Protein AF-A0AA46WRE8-F1 (afdb_monomer)

Secondary structure (DSSP, 8-state):
-PPPHHHHHHHHTTT--GGGHHHHHHHHHHHHHHHHTTPPPPHHHHHHHHHHHHHHHHH-HHHHHHH-S---

Foldseek 3Di:
DADFLLVLLVVLLVVDDDPCNVLSVVLNVQSVVCVVVVHDRDPSSLVSSQVSLVSCVPPPVVVNVVNPGHPD

Radius of gyration: 11.25 Å; Cα contacts (8 Å, |Δi|>4): 68; chains: 1; bounding box: 25×24×26 Å

Nearest PDB structures (foldseek):
  4r39-assembly4_D  TM=7.257E-01  e=2.922E+00  Erythrobacter litoralis HTCC2594
  5dz3-assembly1_B  TM=4.142E-01  e=8.257E+00  Homo sapiens
  1gwr-assembly2_B  TM=3.596E-01  e=9.331E+00  Homo sapiens

Sequence (72 aa):
MTIPASSYLFQARTFVSGSRKWRFEAALATARVCERFERPYPKSVRTWAHTAYDMLRMDAPEVAAEFGPPSF

Mean predicted aligned error: 2.57 Å

Organism: Rhodococcus rhodochrous (NCBI:txid1829)

Solvent-accessible surface area (backbone atoms only — not comparable to full-atom values): 4136 Å² total; per-residue (Å²): 135,86,78,57,54,33,55,36,32,58,71,30,48,84,78,52,60,75,93,54,33,65,60,51,53,51,30,34,54,49,30,49,52,22,6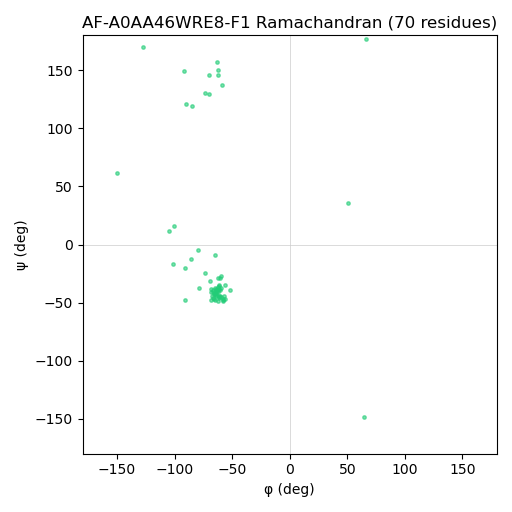3,77,67,75,44,82,76,53,70,67,33,45,54,47,25,50,53,19,41,59,47,22,53,72,79,38,44,70,60,30,65,74,65,53,78,79,92,118

Structure (mmCIF, N/CA/C/O backbone):
data_AF-A0AA46WRE8-F1
#
_entry.id   AF-A0AA46WRE8-F1
#
loop_
_atom_site.group_PDB
_atom_site.id
_atom_site.type_symbol
_atom_site.label_atom_id
_atom_site.label_alt_id
_atom_site.label_comp_id
_atom_site.label_asym_id
_atom_site.label_entity_id
_atom_site.label_seq_id
_atom_site.pdbx_PDB_ins_code
_atom_site.Cartn_x
_atom_site.Cartn_y
_atom_site.Cartn_z
_atom_site.occupancy
_atom_site.B_iso_or_equiv
_atom_site.auth_seq_id
_atom_site.auth_comp_id
_atom_site.auth_asym_id
_atom_site.auth_atom_id
_atom_site.pdbx_PDB_model_num
ATOM 1 N N . MET A 1 1 ? 6.193 13.989 9.395 1.00 58.28 1 MET A N 1
ATOM 2 C CA . MET A 1 1 ? 4.757 13.761 9.116 1.00 58.28 1 MET A CA 1
ATOM 3 C C . MET A 1 1 ? 4.578 12.299 8.764 1.00 58.28 1 MET A C 1
ATOM 5 O O . MET A 1 1 ? 5.410 11.781 8.034 1.00 58.28 1 MET A O 1
ATOM 9 N N . THR A 1 2 ? 3.549 11.635 9.286 1.00 85.31 2 THR A N 1
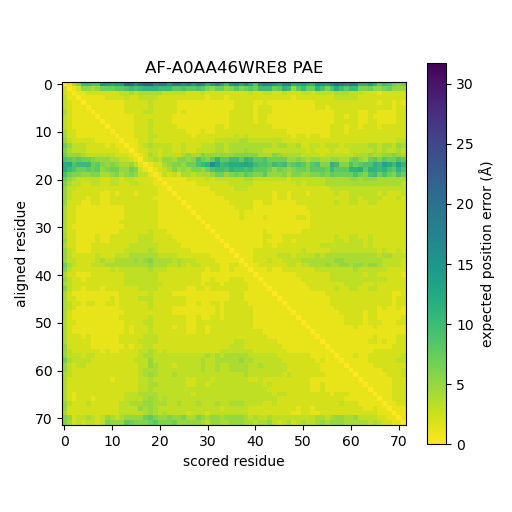ATOM 10 C CA . THR A 1 2 ? 3.245 10.246 8.909 1.00 85.31 2 THR A CA 1
ATOM 11 C C . THR A 1 2 ? 2.396 10.256 7.647 1.00 85.31 2 THR A C 1
ATOM 13 O O . THR A 1 2 ? 1.308 10.829 7.650 1.00 85.31 2 THR A O 1
ATOM 16 N N . ILE A 1 3 ? 2.889 9.647 6.571 1.00 94.12 3 ILE A N 1
ATOM 17 C CA . ILE A 1 3 ? 2.141 9.565 5.315 1.00 94.12 3 ILE A CA 1
ATOM 18 C C . ILE A 1 3 ? 1.004 8.536 5.456 1.00 94.12 3 ILE A C 1
ATOM 20 O O . ILE A 1 3 ? 1.259 7.418 5.917 1.00 94.12 3 ILE A O 1
ATOM 24 N N . PRO A 1 4 ? -0.243 8.880 5.079 1.00 96.50 4 PRO A N 1
ATOM 25 C CA . PRO A 1 4 ? -1.374 7.956 5.139 1.00 96.50 4 PRO A CA 1
ATOM 26 C C . PRO A 1 4 ? -1.195 6.734 4.234 1.00 96.50 4 PRO A C 1
ATOM 28 O O . PRO A 1 4 ? -0.581 6.816 3.169 1.00 96.50 4 PRO A O 1
ATOM 31 N N . ALA A 1 5 ? -1.784 5.597 4.617 1.00 97.12 5 ALA A N 1
ATOM 32 C CA . ALA A 1 5 ? -1.706 4.369 3.825 1.00 97.12 5 ALA A CA 1
ATOM 33 C C . ALA A 1 5 ? -2.333 4.550 2.433 1.00 97.12 5 ALA A C 1
ATOM 35 O O . ALA A 1 5 ? -1.825 4.010 1.448 1.00 97.12 5 ALA A O 1
ATOM 36 N N . SER A 1 6 ? -3.408 5.339 2.334 1.00 97.94 6 SER A N 1
ATOM 37 C CA . SER A 1 6 ? -4.067 5.632 1.064 1.00 97.94 6 SER A CA 1
ATOM 38 C C . SER A 1 6 ? -3.162 6.371 0.081 1.00 97.94 6 SER A C 1
ATOM 40 O O . SER A 1 6 ? -3.314 6.153 -1.118 1.00 97.94 6 SER A O 1
ATOM 42 N N . SER A 1 7 ? -2.192 7.164 0.549 1.00 97.75 7 SER A N 1
ATOM 43 C CA . SER A 1 7 ? -1.242 7.866 -0.319 1.00 97.75 7 SER A CA 1
ATOM 44 C C . SER A 1 7 ? -0.298 6.890 -1.019 1.00 97.75 7 SER A C 1
ATOM 46 O O . SER A 1 7 ? -0.169 6.953 -2.239 1.00 97.75 7 SER A O 1
ATOM 48 N N . TYR A 1 8 ? 0.296 5.939 -0.285 1.00 97.38 8 TYR A N 1
ATOM 49 C CA . TYR A 1 8 ? 1.130 4.882 -0.880 1.00 97.38 8 TYR A CA 1
ATOM 50 C C . TYR A 1 8 ? 0.338 4.075 -1.909 1.00 97.38 8 TYR A C 1
ATOM 52 O O . TYR A 1 8 ? 0.773 3.881 -3.043 1.00 97.38 8 TYR A O 1
ATOM 60 N N . LEU A 1 9 ? -0.863 3.640 -1.518 1.00 97.62 9 LEU A N 1
ATOM 61 C CA . LEU A 1 9 ? -1.739 2.844 -2.372 1.00 97.62 9 LEU A CA 1
ATOM 62 C C . LEU A 1 9 ? -2.181 3.629 -3.613 1.00 97.62 9 LEU A C 1
ATOM 64 O O . LEU A 1 9 ? -2.240 3.079 -4.704 1.00 97.62 9 LEU A O 1
ATOM 68 N N . PHE A 1 10 ? -2.474 4.919 -3.481 1.00 97.62 10 PHE A N 1
ATOM 69 C CA . PHE A 1 10 ? -2.873 5.740 -4.617 1.00 97.62 10 PHE A CA 1
ATOM 70 C C . PHE A 1 10 ? -1.725 5.934 -5.610 1.00 97.62 10 PHE A C 1
ATOM 72 O O . PHE A 1 10 ? -1.945 5.754 -6.806 1.00 97.62 10 PHE A O 1
ATOM 79 N N . GLN A 1 11 ? -0.516 6.229 -5.125 1.00 96.81 11 GLN A N 1
ATOM 80 C CA . GLN A 1 11 ? 0.658 6.406 -5.983 1.00 96.81 11 GLN A CA 1
ATOM 81 C C . GLN A 1 11 ? 1.034 5.112 -6.711 1.00 96.81 11 GLN A C 1
ATOM 83 O O . GLN A 1 11 ? 1.298 5.129 -7.908 1.00 96.81 11 GLN A O 1
ATOM 88 N N . ALA A 1 12 ? 0.975 3.963 -6.029 1.00 96.06 12 ALA A N 1
ATOM 89 C CA . ALA A 1 12 ? 1.321 2.686 -6.649 1.00 96.06 12 ALA A CA 1
ATOM 90 C C . ALA A 1 12 ? 0.202 2.083 -7.524 1.00 96.06 12 ALA A C 1
ATOM 92 O O . ALA A 1 12 ? 0.390 1.043 -8.158 1.00 96.06 12 ALA A O 1
ATOM 93 N N . ARG A 1 13 ? -0.984 2.708 -7.568 1.00 94.94 13 ARG A N 1
ATOM 94 C CA . ARG A 1 13 ? -2.196 2.161 -8.201 1.00 94.94 13 ARG A CA 1
ATOM 95 C C . ARG A 1 13 ? -2.009 1.794 -9.671 1.00 94.94 13 ARG A C 1
ATOM 97 O O . ARG A 1 13 ? -2.617 0.833 -10.140 1.00 94.94 13 ARG A O 1
ATOM 104 N N . THR A 1 14 ? -1.204 2.560 -10.398 1.00 93.06 14 THR A N 1
ATOM 105 C CA . THR A 1 14 ? -0.931 2.358 -11.829 1.00 93.06 14 THR A CA 1
ATOM 106 C C . THR A 1 14 ? -0.025 1.158 -12.100 1.00 93.06 14 THR A C 1
ATOM 108 O O . THR A 1 14 ? -0.130 0.567 -13.172 1.00 93.06 14 THR A O 1
ATOM 111 N N . PHE A 1 15 ? 0.799 0.749 -11.131 1.00 91.88 15 PHE A N 1
ATOM 112 C CA . PHE A 1 15 ? 1.737 -0.372 -11.266 1.00 91.88 15 PHE A CA 1
ATOM 113 C C . PHE A 1 15 ? 1.091 -1.733 -10.958 1.00 91.88 15 PHE A C 1
ATOM 115 O O . PHE A 1 15 ? 1.638 -2.788 -11.281 1.00 91.88 15 PHE A O 1
ATOM 122 N N . VAL A 1 16 ? -0.112 -1.745 -10.372 1.00 89.50 16 VAL A N 1
ATOM 123 C CA . VAL A 1 16 ? -0.813 -2.987 -10.024 1.00 89.50 16 VAL A CA 1
ATOM 124 C C . VAL A 1 16 ? -1.701 -3.473 -11.166 1.00 89.50 16 VAL A C 1
ATOM 126 O O . VAL A 1 16 ? -2.672 -2.826 -11.564 1.00 89.50 16 VAL A O 1
ATOM 129 N N . SER A 1 17 ? -1.434 -4.692 -11.633 1.00 87.50 17 SER A N 1
ATOM 130 C CA . SER A 1 17 ? -2.185 -5.340 -12.709 1.00 87.50 17 SER A CA 1
ATOM 131 C C . SER A 1 17 ? -2.682 -6.746 -12.338 1.00 87.50 17 SER A C 1
ATOM 133 O O . SER A 1 17 ? -2.368 -7.313 -11.285 1.00 87.50 17 SER A O 1
ATOM 135 N N . GLY A 1 18 ? -3.538 -7.298 -13.202 1.00 88.56 18 GLY A N 1
ATOM 136 C CA . GLY A 1 18 ? -4.032 -8.669 -13.099 1.00 88.56 18 GLY A CA 1
ATOM 137 C C . GLY A 1 18 ? -4.893 -8.950 -11.863 1.00 88.56 18 GLY A C 1
ATOM 138 O O . GLY A 1 18 ? -5.604 -8.089 -11.341 1.00 88.56 18 GLY A O 1
ATOM 139 N N . SER A 1 19 ? -4.821 -10.191 -11.380 1.00 83.44 19 SER A N 1
ATOM 140 C CA . SER A 1 19 ? -5.664 -10.721 -10.298 1.00 83.44 19 SER A CA 1
ATOM 141 C C . SER A 1 19 ? -5.455 -10.053 -8.933 1.00 83.44 19 SER A C 1
ATOM 143 O O . SER A 1 19 ? -6.230 -10.296 -8.010 1.00 83.44 19 SER A O 1
ATOM 145 N N . ARG A 1 20 ? -4.429 -9.206 -8.784 1.00 86.25 20 ARG A N 1
ATOM 146 C CA . ARG A 1 20 ? -4.128 -8.474 -7.544 1.00 86.25 20 ARG A CA 1
ATOM 147 C C . ARG A 1 20 ? -4.797 -7.101 -7.481 1.00 86.25 20 ARG A C 1
ATOM 149 O O . ARG A 1 20 ? -5.005 -6.594 -6.381 1.00 86.25 20 ARG A O 1
ATOM 156 N N . LYS A 1 21 ? -5.198 -6.539 -8.629 1.00 92.06 21 LYS A N 1
ATOM 157 C CA . LYS A 1 21 ? -5.752 -5.181 -8.728 1.00 92.06 21 LYS A CA 1
ATOM 158 C C . LYS A 1 21 ? -6.985 -4.976 -7.849 1.00 92.06 21 LYS A C 1
ATOM 160 O O . LYS A 1 21 ? -7.061 -3.991 -7.130 1.00 92.06 21 LYS A O 1
ATOM 165 N N . TRP A 1 22 ? -7.918 -5.927 -7.830 1.00 93.38 22 TRP A N 1
ATOM 166 C CA . TRP A 1 22 ? -9.136 -5.788 -7.023 1.00 93.38 22 TRP A CA 1
ATOM 167 C C . TRP A 1 22 ? -8.852 -5.759 -5.511 1.00 93.38 22 TRP A C 1
ATOM 169 O O . TRP A 1 22 ? -9.477 -4.988 -4.787 1.00 93.38 22 TRP A O 1
ATOM 179 N N . ARG A 1 23 ? -7.884 -6.556 -5.024 1.00 94.19 23 ARG A N 1
ATOM 180 C CA . ARG A 1 23 ? -7.482 -6.556 -3.602 1.00 94.19 23 ARG A CA 1
ATOM 181 C C . ARG A 1 23 ? -6.800 -5.253 -3.223 1.00 94.19 23 ARG A C 1
ATOM 183 O O . ARG A 1 23 ? -7.012 -4.751 -2.124 1.00 94.19 23 ARG A O 1
ATOM 190 N N . PHE A 1 24 ? -6.001 -4.726 -4.140 1.00 95.88 24 PHE A N 1
ATOM 191 C CA . PHE A 1 24 ? -5.313 -3.462 -3.966 1.00 95.88 24 PHE A CA 1
ATOM 192 C C . PHE A 1 24 ? -6.296 -2.285 -3.892 1.00 95.88 24 PHE A C 1
ATOM 194 O O . PHE A 1 24 ? -6.243 -1.490 -2.959 1.00 95.88 24 PHE A O 1
ATOM 201 N N . GLU A 1 25 ? -7.267 -2.225 -4.806 1.00 96.56 25 GLU A N 1
ATOM 202 C CA . GLU A 1 25 ? -8.332 -1.211 -4.788 1.00 96.56 25 GLU A CA 1
ATOM 203 C C . GLU A 1 25 ? -9.202 -1.318 -3.526 1.00 96.56 25 GLU A C 1
ATOM 205 O O . GLU A 1 25 ? -9.549 -0.307 -2.915 1.00 96.56 25 GLU A O 1
ATOM 210 N N . ALA A 1 26 ? -9.501 -2.541 -3.072 1.00 96.94 26 ALA A N 1
ATOM 211 C CA . ALA A 1 26 ? -10.207 -2.758 -1.811 1.00 96.94 26 ALA A CA 1
ATOM 212 C C . ALA A 1 26 ? -9.397 -2.258 -0.600 1.00 96.94 26 ALA A C 1
ATOM 214 O O . ALA A 1 26 ? -9.964 -1.665 0.323 1.00 96.94 26 ALA A O 1
ATOM 215 N N . ALA A 1 27 ? -8.073 -2.451 -0.604 1.00 97.50 27 ALA A N 1
ATOM 216 C CA . ALA A 1 27 ? -7.190 -1.908 0.423 1.00 97.50 27 ALA A CA 1
ATOM 217 C C . ALA A 1 27 ? -7.171 -0.373 0.391 1.00 97.50 27 ALA A C 1
ATOM 219 O O . ALA A 1 27 ? -7.283 0.244 1.446 1.00 97.50 27 ALA A O 1
ATOM 220 N N . LEU A 1 28 ? -7.123 0.246 -0.795 1.00 98.19 28 LEU A N 1
ATOM 221 C CA . LEU A 1 28 ? -7.186 1.704 -0.948 1.00 98.19 28 LEU A CA 1
ATOM 222 C C . LEU A 1 28 ? -8.510 2.271 -0.419 1.00 98.19 28 LEU A C 1
ATOM 224 O O . LEU A 1 28 ? -8.512 3.246 0.334 1.00 98.19 28 LEU A O 1
ATOM 228 N N . ALA A 1 29 ? -9.635 1.643 -0.764 1.00 98.06 29 ALA A N 1
ATOM 229 C CA . ALA A 1 29 ? -10.944 2.040 -0.254 1.00 98.06 29 ALA A CA 1
ATOM 230 C C . ALA A 1 29 ? -11.014 1.914 1.277 1.00 98.06 29 ALA A C 1
ATOM 232 O O . ALA A 1 29 ? -11.464 2.836 1.956 1.00 98.06 29 ALA A O 1
ATOM 233 N N . THR A 1 30 ? -10.507 0.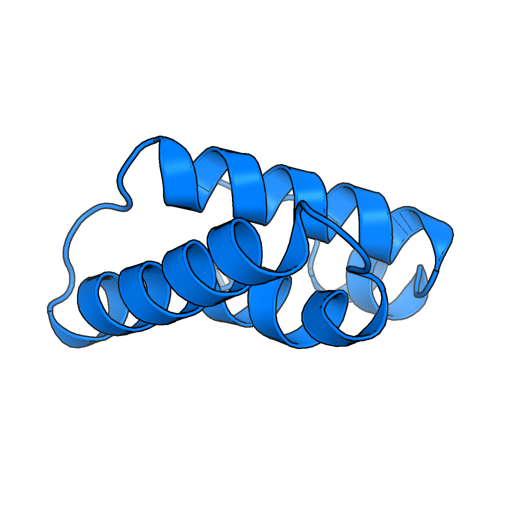808 1.827 1.00 98.31 30 THR A N 1
ATOM 234 C CA . THR A 1 30 ? -10.475 0.577 3.279 1.00 98.31 30 THR A CA 1
ATOM 235 C C . THR A 1 30 ? -9.572 1.586 3.992 1.00 98.31 30 THR A C 1
ATOM 237 O O . THR A 1 30 ? -9.968 2.119 5.025 1.00 98.31 30 THR A O 1
ATOM 240 N N . ALA A 1 31 ? -8.396 1.896 3.435 1.00 98.06 31 ALA A N 1
ATOM 241 C CA . ALA A 1 31 ? -7.470 2.888 3.982 1.00 98.06 31 ALA A CA 1
ATOM 242 C C . ALA A 1 31 ? -8.137 4.263 4.112 1.00 98.06 31 ALA A C 1
ATOM 244 O O . ALA A 1 31 ? -8.119 4.848 5.191 1.00 98.06 31 ALA A O 1
ATOM 245 N N . ARG A 1 32 ? -8.834 4.717 3.061 1.00 98.25 32 ARG A N 1
ATOM 246 C CA . ARG A 1 32 ? -9.576 5.990 3.072 1.00 98.25 32 ARG A CA 1
ATOM 247 C C . ARG A 1 32 ? -10.679 6.024 4.127 1.00 98.25 32 ARG A C 1
ATOM 249 O O . ARG A 1 32 ? -10.905 7.057 4.747 1.00 98.25 32 ARG A O 1
ATOM 256 N N . VAL A 1 33 ? -11.378 4.906 4.337 1.00 98.25 33 VAL A N 1
ATOM 257 C CA . VAL A 1 33 ? -12.388 4.796 5.402 1.00 98.25 33 VAL A CA 1
ATOM 258 C C . VAL A 1 33 ? -11.723 4.873 6.777 1.00 98.25 33 VAL A C 1
ATOM 260 O O . VAL A 1 33 ? -12.189 5.629 7.624 1.00 98.25 33 VAL A O 1
ATOM 263 N N . CYS A 1 34 ? -10.627 4.143 6.999 1.00 97.56 34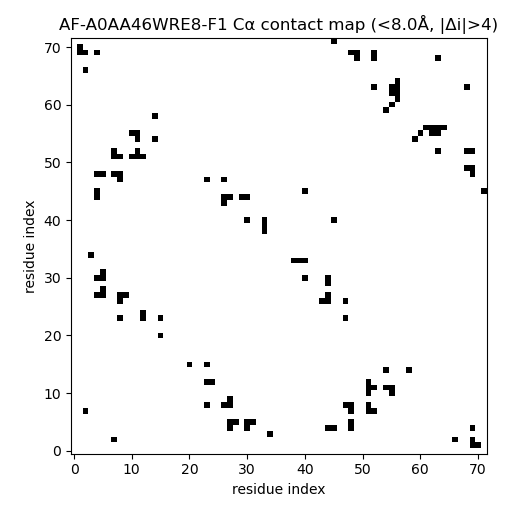 CYS A N 1
ATOM 264 C CA . CYS A 1 34 ? -9.868 4.209 8.249 1.00 97.56 34 CYS A CA 1
ATOM 265 C C . CYS A 1 34 ? -9.384 5.633 8.543 1.00 97.56 34 CYS A C 1
ATOM 267 O O . CYS A 1 34 ? -9.621 6.124 9.638 1.00 97.56 34 CYS A O 1
ATOM 269 N N . GLU A 1 35 ? -8.791 6.310 7.560 1.00 97.12 35 GLU A N 1
ATOM 270 C CA . GLU A 1 35 ? -8.306 7.691 7.678 1.00 97.12 35 GLU A CA 1
ATOM 271 C C . GLU A 1 35 ? -9.439 8.670 7.989 1.00 97.12 35 GLU A C 1
ATOM 273 O O . GLU A 1 35 ? -9.315 9.483 8.899 1.00 97.12 35 GLU A O 1
ATOM 278 N N . ARG A 1 36 ? -10.578 8.550 7.295 1.00 97.69 36 ARG A N 1
ATOM 279 C CA . ARG A 1 36 ? -11.746 9.417 7.512 1.00 97.69 36 ARG A CA 1
ATOM 280 C C . ARG A 1 36 ? -12.326 9.303 8.922 1.00 97.69 36 ARG A C 1
ATOM 282 O O . ARG A 1 36 ? -12.871 10.277 9.427 1.00 97.69 36 ARG A O 1
ATOM 289 N N . PHE A 1 37 ? -12.281 8.113 9.515 1.00 97.31 37 PHE A N 1
ATOM 290 C CA . PHE A 1 37 ? -12.828 7.845 10.848 1.00 97.31 37 PHE A CA 1
ATOM 291 C C . PHE A 1 37 ? -11.745 7.721 11.929 1.00 97.31 37 PHE A C 1
ATOM 293 O O . PHE A 1 37 ? -12.054 7.240 13.018 1.00 97.31 37 PHE A O 1
ATOM 300 N N . GLU A 1 38 ? -10.495 8.086 11.621 1.00 95.06 38 GLU A N 1
ATOM 301 C CA . GLU A 1 38 ? -9.335 7.987 12.523 1.00 95.06 38 GLU A CA 1
ATOM 302 C C . GLU A 1 38 ? -9.179 6.595 13.171 1.00 95.06 38 GLU A C 1
ATOM 304 O O . GLU A 1 38 ? -8.790 6.435 14.328 1.00 95.06 38 GLU A O 1
ATOM 309 N N . ARG A 1 39 ? -9.505 5.543 12.410 1.00 95.88 39 ARG A N 1
ATOM 310 C CA . ARG A 1 39 ? -9.416 4.147 12.852 1.00 95.88 39 ARG A CA 1
ATOM 311 C C . ARG A 1 39 ? -8.061 3.539 12.493 1.00 95.88 39 ARG A C 1
ATOM 313 O O . ARG A 1 39 ? -7.509 3.846 11.436 1.00 95.88 39 ARG A O 1
ATOM 320 N N . PRO A 1 40 ? -7.557 2.589 13.300 1.00 96.38 40 PRO A N 1
ATOM 321 C CA . PRO A 1 40 ? -6.333 1.872 12.974 1.00 96.38 40 PRO A CA 1
ATOM 322 C C . PRO A 1 40 ? -6.480 1.071 11.676 1.00 96.38 40 PRO A C 1
ATOM 324 O O . PRO A 1 40 ? -7.540 0.506 11.383 1.00 96.38 40 PRO A O 1
ATOM 327 N N . TYR A 1 41 ? -5.389 0.975 10.915 1.00 97.38 41 TYR A N 1
ATOM 328 C CA . TYR A 1 41 ? -5.378 0.202 9.680 1.00 97.38 41 TYR A CA 1
ATOM 329 C C . TYR A 1 41 ? -5.453 -1.306 9.959 1.00 97.38 41 TYR A C 1
ATOM 331 O O . TYR A 1 41 ? -4.626 -1.851 10.710 1.00 97.38 41 TYR A O 1
ATOM 339 N N . PRO A 1 42 ? -6.374 -2.035 9.304 1.00 97.38 42 PRO A N 1
ATOM 340 C CA . PRO A 1 42 ? -6.362 -3.488 9.352 1.00 97.38 42 PRO A CA 1
ATOM 341 C C . PRO A 1 42 ? -5.071 -4.026 8.726 1.00 97.38 42 PRO A C 1
ATOM 343 O O . PRO A 1 42 ? -4.433 -3.373 7.896 1.00 97.38 42 PRO A O 1
ATOM 346 N N . LYS A 1 43 ? -4.686 -5.250 9.106 1.00 97.06 43 LYS A N 1
ATOM 347 C CA . LYS A 1 43 ? -3.444 -5.892 8.638 1.00 97.06 43 LYS A CA 1
ATOM 348 C C . LYS A 1 43 ? -3.323 -5.888 7.109 1.00 97.06 43 LYS A C 1
ATOM 350 O O . LYS A 1 43 ? -2.245 -5.636 6.592 1.00 97.06 43 LYS A O 1
ATOM 355 N N . SER A 1 44 ? -4.430 -6.104 6.398 1.00 96.19 44 SER A N 1
ATOM 356 C CA . SER A 1 44 ? -4.475 -6.086 4.933 1.00 96.19 44 SER A CA 1
ATOM 357 C C . SER A 1 44 ? -4.044 -4.745 4.337 1.00 96.19 44 SER A C 1
ATOM 359 O O . SER A 1 44 ? -3.239 -4.733 3.411 1.00 96.19 44 SER A O 1
ATOM 361 N N . VAL A 1 45 ? -4.534 -3.626 4.877 1.00 97.88 45 VAL A N 1
ATOM 362 C CA . VAL A 1 45 ? -4.157 -2.278 4.427 1.00 97.88 45 VAL A CA 1
ATOM 363 C C . VAL A 1 45 ? -2.676 -2.032 4.678 1.00 97.88 45 VAL A C 1
ATOM 365 O O . VAL A 1 45 ? -1.985 -1.558 3.784 1.00 97.88 45 VAL A O 1
ATOM 368 N N . ARG A 1 46 ? -2.170 -2.423 5.854 1.00 97.56 46 ARG A N 1
ATOM 369 C CA . ARG A 1 46 ? -0.748 -2.261 6.181 1.00 97.56 46 ARG A CA 1
ATOM 370 C C . ARG A 1 46 ? 0.147 -3.058 5.243 1.00 97.56 46 ARG A C 1
ATOM 372 O O . ARG A 1 46 ? 1.065 -2.495 4.661 1.00 97.56 46 ARG A O 1
ATOM 379 N N . THR A 1 47 ? -0.162 -4.337 5.024 1.00 97.19 47 THR A N 1
ATOM 380 C CA . THR A 1 47 ? 0.576 -5.182 4.075 1.00 97.19 47 THR A CA 1
ATOM 381 C C . THR A 1 47 ? 0.587 -4.576 2.675 1.00 97.19 47 THR A C 1
ATOM 383 O O . THR A 1 47 ? 1.649 -4.484 2.068 1.00 97.19 47 THR A O 1
ATOM 386 N N . TRP A 1 48 ? -0.564 -4.117 2.177 1.00 97.44 48 TRP A N 1
ATOM 387 C CA . TRP A 1 48 ? -0.629 -3.512 0.849 1.00 97.44 48 TRP A CA 1
ATOM 388 C C . TRP A 1 48 ? 0.077 -2.159 0.763 1.00 97.44 48 TRP A C 1
ATOM 390 O O . TRP A 1 48 ? 0.633 -1.865 -0.287 1.00 97.44 48 TRP A O 1
ATOM 400 N N . ALA A 1 49 ? 0.107 -1.362 1.832 1.00 97.75 49 ALA A N 1
ATOM 401 C CA . ALA A 1 49 ? 0.867 -0.114 1.861 1.00 97.75 49 ALA A CA 1
ATOM 402 C C . ALA A 1 49 ? 2.383 -0.366 1.805 1.00 97.75 49 ALA A C 1
ATOM 404 O O . ALA A 1 49 ? 3.079 0.307 1.050 1.00 97.75 49 ALA A O 1
ATOM 405 N N . HIS A 1 50 ? 2.886 -1.378 2.524 1.00 97.38 50 HIS A N 1
ATOM 406 C CA . HIS A 1 50 ? 4.287 -1.812 2.410 1.00 97.38 50 HIS A CA 1
ATOM 407 C C . HIS A 1 50 ? 4.596 -2.351 1.007 1.00 97.38 50 HIS A C 1
ATOM 409 O O . HIS A 1 50 ? 5.570 -1.937 0.392 1.00 97.38 50 HIS A O 1
ATOM 415 N N . THR A 1 51 ? 3.712 -3.178 0.439 1.00 96.38 51 THR A N 1
ATOM 4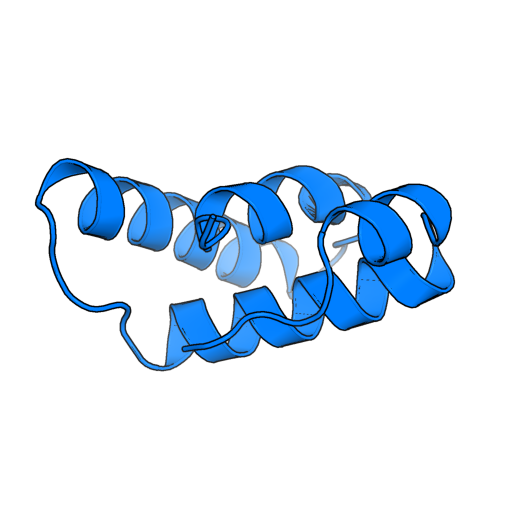16 C CA . THR A 1 51 ? 3.855 -3.644 -0.954 1.00 96.38 51 THR A CA 1
ATOM 417 C C . THR A 1 51 ? 3.834 -2.487 -1.960 1.00 96.38 51 THR A C 1
ATOM 419 O O . THR A 1 51 ? 4.592 -2.501 -2.923 1.00 96.38 51 THR A O 1
ATOM 422 N N . ALA A 1 52 ? 2.983 -1.481 -1.749 1.00 97.31 52 ALA A N 1
ATOM 423 C CA . ALA A 1 52 ? 2.926 -0.286 -2.585 1.00 97.31 52 ALA A CA 1
ATOM 424 C C . ALA A 1 52 ? 4.227 0.518 -2.501 1.00 97.31 52 ALA A C 1
ATOM 426 O O . ALA A 1 52 ? 4.733 0.957 -3.527 1.00 97.31 52 ALA A O 1
ATOM 427 N N . TYR A 1 53 ? 4.798 0.662 -1.304 1.00 97.25 53 TYR A N 1
ATOM 428 C CA . TYR A 1 53 ? 6.108 1.282 -1.133 1.00 97.25 53 TYR A CA 1
ATOM 429 C C . TYR A 1 53 ? 7.208 0.514 -1.880 1.00 97.25 53 TYR A C 1
ATOM 431 O O . TYR A 1 53 ? 7.994 1.129 -2.596 1.00 97.25 53 TYR A O 1
ATOM 439 N N . ASP A 1 54 ? 7.226 -0.818 -1.796 1.00 96.88 54 ASP A N 1
ATOM 440 C CA . ASP A 1 54 ? 8.197 -1.636 -2.533 1.00 96.88 54 ASP A CA 1
ATOM 441 C C . ASP A 1 54 ? 8.052 -1.490 -4.056 1.00 96.88 54 ASP A C 1
ATOM 443 O O . ASP A 1 54 ? 9.058 -1.443 -4.760 1.00 96.88 54 ASP A O 1
ATOM 447 N N . MET A 1 55 ? 6.823 -1.361 -4.569 1.00 96.19 55 MET A N 1
ATOM 448 C CA . MET A 1 55 ? 6.576 -1.060 -5.987 1.00 96.19 55 MET A CA 1
ATOM 449 C C . MET A 1 55 ? 7.109 0.324 -6.364 1.00 96.19 55 MET A C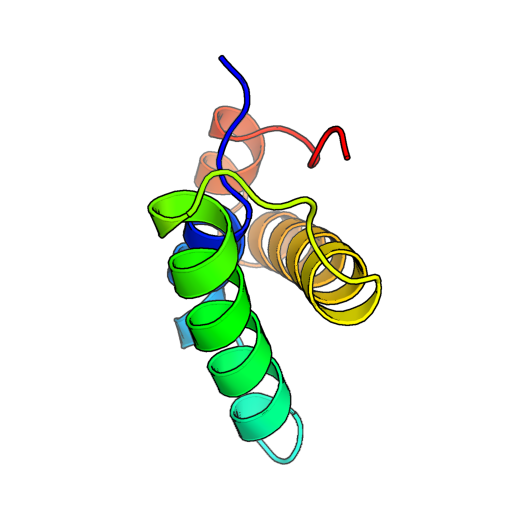 1
ATOM 451 O O . MET A 1 55 ? 7.843 0.453 -7.337 1.00 96.19 55 MET A O 1
ATOM 455 N N . LEU A 1 56 ? 6.815 1.352 -5.560 1.00 97.12 56 LEU A N 1
ATOM 456 C CA . LEU A 1 56 ? 7.324 2.706 -5.797 1.00 97.12 56 LEU A CA 1
ATOM 457 C C . LEU A 1 56 ? 8.852 2.735 -5.795 1.00 97.12 56 LEU A C 1
ATOM 459 O O . LEU A 1 56 ? 9.446 3.400 -6.629 1.00 97.12 56 LEU A O 1
ATOM 463 N N . ARG A 1 57 ? 9.519 1.961 -4.934 1.00 97.31 57 ARG A N 1
ATOM 464 C CA . ARG A 1 57 ? 10.987 1.869 -4.955 1.00 97.31 57 ARG A CA 1
ATOM 465 C C . ARG A 1 57 ? 11.555 1.352 -6.278 1.00 97.31 57 ARG A C 1
ATOM 467 O O . ARG A 1 57 ? 12.707 1.660 -6.570 1.00 97.31 57 ARG A O 1
ATOM 474 N N . MET A 1 58 ? 10.799 0.548 -7.024 1.00 95.00 58 MET A N 1
ATOM 475 C CA . MET A 1 58 ? 11.226 -0.000 -8.314 1.00 95.00 58 MET A CA 1
ATOM 476 C C . MET A 1 58 ? 10.813 0.905 -9.476 1.00 95.00 58 MET A C 1
ATOM 478 O O . MET A 1 58 ? 11.644 1.211 -10.326 1.00 95.00 58 MET A O 1
ATOM 482 N N . ASP A 1 59 ? 9.551 1.337 -9.493 1.00 96.31 59 ASP A N 1
A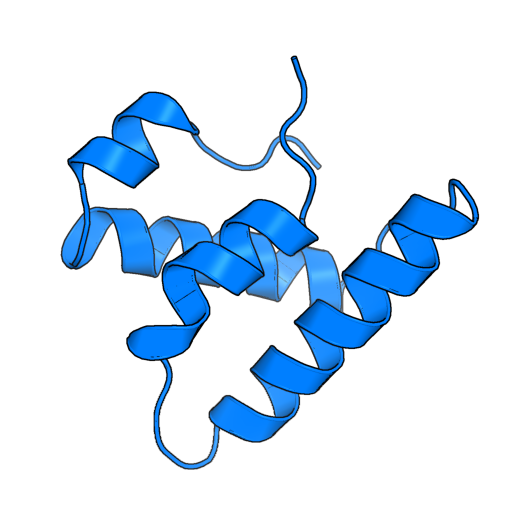TOM 483 C CA . ASP A 1 59 ? 8.933 1.987 -10.654 1.00 96.31 59 ASP A CA 1
ATOM 484 C C . ASP A 1 59 ? 8.848 3.526 -10.543 1.00 96.31 59 ASP A C 1
ATOM 486 O O . ASP A 1 59 ? 8.649 4.194 -11.555 1.00 96.31 59 ASP A O 1
ATOM 490 N N . ALA A 1 60 ? 8.997 4.097 -9.339 1.00 96.00 60 ALA A N 1
ATOM 491 C CA . ALA A 1 60 ? 8.953 5.543 -9.058 1.00 96.00 60 ALA A CA 1
ATOM 492 C C . ALA A 1 60 ? 9.844 5.924 -7.844 1.00 96.00 60 ALA A C 1
ATOM 494 O O . ALA A 1 60 ? 9.338 6.364 -6.798 1.00 96.00 60 ALA A O 1
ATOM 495 N N . PRO A 1 61 ? 11.169 5.687 -7.918 1.00 95.94 61 PRO A N 1
ATOM 496 C CA . PRO A 1 61 ? 12.073 5.770 -6.768 1.00 95.94 61 PRO A CA 1
ATOM 497 C C . PRO A 1 61 ? 12.128 7.160 -6.121 1.00 95.94 61 PRO A C 1
ATOM 499 O O . PRO A 1 61 ? 12.341 7.260 -4.914 1.00 95.94 61 PRO A O 1
ATOM 502 N N . GLU A 1 62 ? 11.898 8.226 -6.884 1.00 96.19 62 GLU A N 1
ATOM 503 C CA . GLU A 1 62 ? 11.782 9.599 -6.391 1.00 96.19 62 GLU A CA 1
ATOM 504 C C . GLU A 1 62 ? 10.596 9.776 -5.433 1.00 96.19 62 GLU A C 1
ATOM 506 O O . GLU A 1 62 ? 10.752 10.376 -4.369 1.00 96.19 62 GLU A O 1
ATOM 511 N N . VAL A 1 63 ? 9.447 9.164 -5.743 1.00 94.75 63 VAL A N 1
ATOM 512 C CA . VAL A 1 63 ? 8.261 9.176 -4.874 1.00 94.75 63 VAL A CA 1
ATOM 513 C C . VAL A 1 63 ? 8.533 8.362 -3.614 1.00 94.75 63 VAL A C 1
ATOM 515 O O . VAL A 1 63 ? 8.179 8.777 -2.512 1.00 94.75 63 VAL A O 1
ATOM 518 N N . ALA A 1 64 ? 9.201 7.213 -3.748 1.00 95.19 64 ALA A N 1
ATOM 519 C CA . ALA A 1 64 ? 9.589 6.405 -2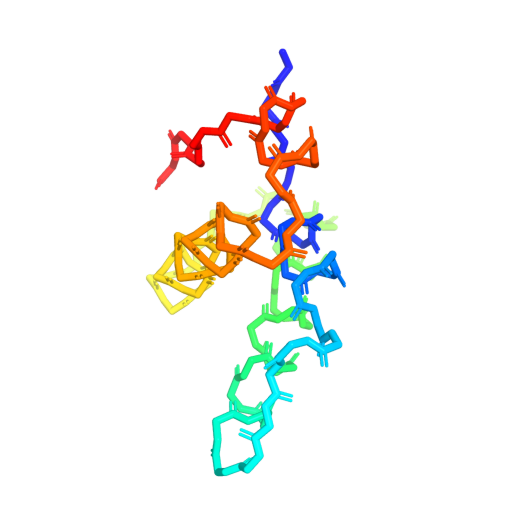.595 1.00 95.19 64 ALA A CA 1
ATOM 520 C C . ALA A 1 64 ? 10.590 7.133 -1.680 1.00 95.19 64 ALA A C 1
ATOM 522 O O . ALA A 1 64 ? 10.485 7.023 -0.459 1.00 95.19 64 ALA A O 1
ATOM 523 N N . ALA A 1 65 ? 11.537 7.887 -2.246 1.00 96.12 65 ALA A N 1
ATOM 524 C CA . ALA A 1 65 ? 12.499 8.682 -1.484 1.00 96.12 65 ALA A CA 1
ATOM 525 C C . ALA A 1 65 ? 11.825 9.838 -0.731 1.00 96.12 65 ALA A C 1
ATOM 527 O O . ALA A 1 65 ? 12.180 10.101 0.417 1.00 96.12 65 ALA A O 1
ATOM 528 N N . GLU A 1 66 ? 10.836 10.490 -1.349 1.00 95.38 66 GLU A N 1
ATOM 529 C CA . GLU A 1 66 ? 10.019 11.514 -0.694 1.00 95.38 66 GLU A CA 1
ATOM 530 C C . GLU A 1 66 ? 9.172 10.919 0.436 1.00 95.38 66 GLU A C 1
ATOM 532 O O . GLU A 1 66 ? 9.071 11.499 1.519 1.00 95.38 66 GLU A O 1
ATOM 537 N N . PHE A 1 67 ? 8.568 9.751 0.201 1.00 94.69 67 PHE A N 1
ATOM 538 C CA . PHE A 1 67 ? 7.624 9.174 1.150 1.00 94.69 67 PHE A CA 1
ATOM 539 C C . PHE A 1 67 ? 8.308 8.493 2.340 1.00 94.69 67 PHE A C 1
ATOM 541 O O . PHE A 1 67 ? 7.817 8.565 3.471 1.00 94.69 67 PHE A O 1
ATOM 548 N N . GLY A 1 68 ? 9.432 7.821 2.089 1.00 95.12 68 GLY A N 1
ATOM 549 C CA . GLY A 1 68 ? 10.031 6.880 3.029 1.00 95.12 68 GLY A CA 1
ATOM 550 C C . GLY A 1 68 ? 9.159 5.633 3.258 1.00 95.12 68 GLY A C 1
ATOM 551 O O . GLY A 1 68 ? 8.070 5.506 2.698 1.00 95.12 68 GLY A O 1
ATOM 552 N N . PRO A 1 69 ? 9.635 4.663 4.057 1.00 95.00 69 PRO A N 1
ATOM 553 C CA . PRO A 1 69 ? 8.868 3.459 4.358 1.00 95.00 69 PRO A CA 1
ATOM 554 C C . PRO A 1 69 ? 7.661 3.766 5.268 1.00 95.00 69 PRO A C 1
ATOM 556 O O . PRO A 1 69 ? 7.776 4.589 6.183 1.00 95.00 69 PRO A O 1
ATOM 559 N N . PRO A 1 70 ? 6.522 3.061 5.107 1.00 95.19 70 PRO A N 1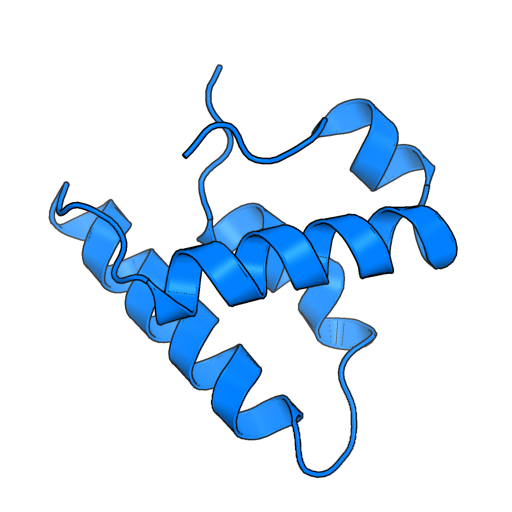
ATOM 560 C CA . PRO A 1 70 ? 5.389 3.184 6.021 1.00 95.19 70 PRO A CA 1
ATOM 561 C C . PRO A 1 70 ? 5.774 2.840 7.470 1.00 95.19 70 PRO A C 1
ATOM 563 O O . PRO A 1 70 ? 6.450 1.845 7.722 1.00 95.19 70 PRO A O 1
ATOM 566 N N . SER A 1 71 ? 5.311 3.629 8.444 1.00 92.56 71 SER A N 1
ATOM 567 C CA . SER A 1 71 ? 5.730 3.524 9.855 1.00 92.56 71 SER A CA 1
ATOM 568 C C . SER A 1 71 ? 4.742 2.784 10.779 1.00 92.56 71 SER A C 1
ATOM 570 O O . SER A 1 71 ? 4.807 2.965 11.995 1.00 92.56 71 SER A O 1
ATOM 572 N N . PHE A 1 72 ? 3.782 2.031 10.231 1.00 89.44 72 PHE A N 1
ATOM 573 C CA . PHE A 1 72 ? 2.629 1.446 10.945 1.00 89.44 72 PHE A CA 1
ATOM 574 C C . PHE A 1 72 ? 2.454 -0.069 10.731 1.00 89.44 72 PHE A C 1
ATOM 576 O O . PHE A 1 72 ? 3.001 -0.604 9.737 1.00 89.44 72 PHE A O 1
#

pLDDT: mean 94.93, std 5.37, range [58.28, 98.31]